Protein AF-A0A371CGI0-F1 (afdb_monomer_lite)

InterPro domains:
  IPR001841 Zinc finger, RING-type [PS50089] (5-48)
  IPR013083 Zinc finger, RING/FYVE/PHD-type [G3DSA:3.30.40.10] (1-88)

Structure (mmCIF, N/CA/C/O backbone):
data_AF-A0A371CGI0-F1
#
_entry.id   AF-A0A371CGI0-F1
#
loop_
_atom_site.group_PDB
_atom_site.id
_atom_site.type_symbol
_atom_site.label_atom_id
_atom_site.label_alt_id
_atom_site.label_comp_id
_atom_site.label_asym_id
_atom_site.label_entity_id
_atom_site.label_seq_id
_atom_site.pdbx_PDB_ins_code
_atom_site.Cartn_x
_atom_site.Cartn_y
_atom_site.Cartn_z
_atom_site.occupancy
_atom_site.B_iso_or_equiv
_atom_site.auth_seq_id
_atom_site.auth_comp_id
_atom_site.auth_asym_id
_atom_site.auth_atom_id
_atom_site.pdbx_PDB_model_num
ATOM 1 N N . MET A 1 1 ? -7.681 5.696 16.562 1.00 45.78 1 MET A N 1
ATOM 2 C CA . MET A 1 1 ? -6.279 5.553 16.106 1.00 45.78 1 MET A CA 1
ATOM 3 C C . MET A 1 1 ? -6.230 5.996 14.653 1.00 45.78 1 MET A C 1
ATOM 5 O O . MET A 1 1 ? -6.945 5.409 13.856 1.00 45.78 1 MET A O 1
ATOM 9 N N . HIS A 1 2 ? -5.462 7.033 14.314 1.00 56.84 2 HIS A N 1
ATOM 10 C CA . HIS A 1 2 ? -5.200 7.370 12.911 1.00 56.84 2 HIS A CA 1
ATOM 11 C C . HIS A 1 2 ? -4.076 6.463 12.404 1.00 56.84 2 HIS A C 1
ATOM 13 O O . HIS A 1 2 ? -3.022 6.385 13.033 1.00 56.84 2 HIS A O 1
ATOM 19 N N . VAL A 1 3 ? -4.311 5.744 11.306 1.00 76.44 3 VAL A N 1
ATOM 20 C CA . VAL A 1 3 ? -3.260 4.965 10.644 1.00 76.44 3 VAL A CA 1
ATOM 21 C C . VAL A 1 3 ? -2.437 5.942 9.815 1.00 76.44 3 VAL A C 1
ATOM 23 O O . VAL A 1 3 ? -2.977 6.596 8.926 1.00 76.44 3 VAL A O 1
ATOM 26 N N . ASN A 1 4 ? -1.144 6.066 10.097 1.00 90.06 4 ASN A N 1
ATOM 27 C CA . ASN A 1 4 ? -0.251 6.909 9.304 1.00 90.06 4 ASN A CA 1
ATOM 28 C C . ASN A 1 4 ? 0.323 6.106 8.137 1.00 90.06 4 ASN A C 1
ATOM 30 O O . ASN A 1 4 ? 0.661 4.931 8.287 1.00 90.06 4 ASN A O 1
ATOM 34 N N . CYS A 1 5 ? 0.474 6.742 6.976 1.00 91.50 5 CYS A N 1
ATOM 35 C CA . CYS A 1 5 ? 1.166 6.131 5.853 1.00 91.50 5 CYS A CA 1
ATOM 36 C C . CYS A 1 5 ? 2.649 5.925 6.212 1.00 91.50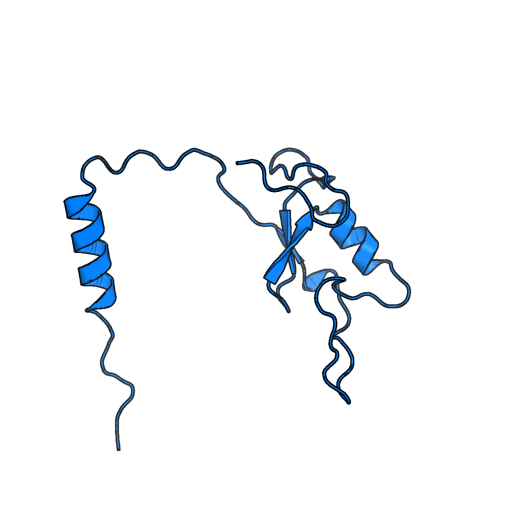 5 CYS A C 1
ATOM 38 O O . CYS A 1 5 ? 3.328 6.896 6.536 1.00 91.50 5 CYS A O 1
ATOM 40 N N . PRO A 1 6 ? 3.205 4.710 6.090 1.00 90.62 6 PRO A N 1
ATOM 41 C CA . PRO A 1 6 ? 4.596 4.439 6.462 1.00 90.62 6 PRO A CA 1
ATOM 42 C C . PRO A 1 6 ? 5.637 5.015 5.482 1.00 90.62 6 PRO A C 1
ATOM 44 O O . PRO A 1 6 ? 6.833 4.878 5.716 1.00 90.62 6 PRO A O 1
ATOM 47 N N . VAL A 1 7 ? 5.204 5.633 4.375 1.00 92.25 7 VAL A N 1
ATOM 48 C CA . VAL A 1 7 ? 6.086 6.247 3.366 1.00 92.25 7 VAL A CA 1
ATOM 49 C C . VAL A 1 7 ? 6.222 7.756 3.587 1.00 92.25 7 VAL A C 1
ATOM 51 O O . VAL A 1 7 ? 7.333 8.276 3.579 1.00 92.25 7 VAL A O 1
ATOM 54 N N . CYS A 1 8 ? 5.106 8.470 3.777 1.00 94.31 8 CYS A N 1
ATOM 55 C CA . CYS A 1 8 ? 5.092 9.931 3.944 1.00 94.31 8 CYS A CA 1
ATOM 56 C C . CYS A 1 8 ? 4.742 10.400 5.364 1.00 94.31 8 CYS A C 1
ATOM 58 O O . CYS A 1 8 ? 4.737 11.602 5.622 1.00 94.31 8 CYS A O 1
ATOM 60 N N . PHE A 1 9 ? 4.418 9.469 6.266 1.00 92.88 9 PHE A N 1
ATOM 61 C CA . PHE A 1 9 ? 4.014 9.704 7.658 1.00 92.88 9 PHE A CA 1
ATOM 62 C C . PHE A 1 9 ? 2.759 10.569 7.844 1.00 92.88 9 PHE A C 1
ATOM 64 O O . PHE A 1 9 ? 2.424 10.923 8.971 1.00 92.88 9 PHE A O 1
ATOM 71 N N . GLN A 1 10 ? 2.030 10.862 6.764 1.00 91.31 10 GLN A N 1
ATOM 72 C CA . GLN A 1 10 ? 0.755 11.570 6.829 1.00 91.31 10 GLN A CA 1
ATOM 73 C C . GLN A 1 10 ? -0.367 10.641 7.311 1.00 91.31 10 GLN A C 1
ATOM 75 O O . GLN A 1 10 ? -0.351 9.446 6.986 1.00 91.31 10 GLN A O 1
ATOM 80 N N . PRO A 1 11 ? -1.351 11.163 8.061 1.00 88.69 11 PRO A N 1
ATOM 81 C CA . PRO A 1 11 ? -2.520 10.395 8.458 1.00 88.69 11 PRO A CA 1
ATOM 82 C C . PRO A 1 11 ? -3.318 9.968 7.225 1.00 88.69 11 PRO A C 1
ATOM 84 O O . PRO A 1 11 ? -3.588 10.767 6.326 1.00 88.69 11 PRO A O 1
ATOM 87 N N . THR A 1 12 ? -3.703 8.696 7.186 1.00 87.06 12 THR A N 1
ATOM 88 C CA . THR A 1 12 ? -4.658 8.211 6.188 1.00 87.06 12 THR A CA 1
ATOM 89 C C . THR A 1 12 ? -6.066 8.680 6.549 1.00 87.06 12 THR A C 1
ATOM 91 O O . THR A 1 12 ? -6.422 8.782 7.723 1.00 87.06 12 THR A O 1
ATOM 94 N N . SER A 1 13 ? -6.862 8.995 5.532 1.00 83.38 13 SER A N 1
ATOM 95 C CA . SER A 1 13 ? -8.235 9.481 5.670 1.00 83.38 13 SER A CA 1
ATOM 96 C C . SER A 1 13 ? -9.086 8.906 4.549 1.00 83.38 13 SER A C 1
ATOM 98 O O . SER A 1 13 ? -8.635 8.835 3.412 1.00 83.38 13 SER A O 1
ATOM 100 N N . GLN A 1 14 ? -10.319 8.505 4.855 1.00 80.00 14 GLN A N 1
ATOM 101 C CA . GLN A 1 14 ? -11.271 8.070 3.829 1.00 80.00 14 GLN A CA 1
ATOM 102 C C . GLN A 1 14 ? -11.814 9.249 3.005 1.00 80.00 14 GLN A C 1
ATOM 104 O O . GLN A 1 14 ? -12.164 9.094 1.834 1.00 80.00 14 GLN A O 1
ATOM 109 N N . GLU A 1 15 ? -11.862 10.432 3.616 1.00 80.81 15 GLU A N 1
ATOM 110 C CA . GLU A 1 15 ? -12.484 11.632 3.057 1.00 80.81 15 GLU A CA 1
ATOM 111 C C . GLU A 1 15 ? -11.553 12.340 2.068 1.00 80.81 15 GLU A C 1
ATOM 113 O O . GLU A 1 15 ? -11.991 12.792 1.012 1.00 80.81 15 GLU A O 1
ATOM 118 N N . ALA A 1 16 ? -10.254 12.391 2.375 1.00 83.12 16 ALA A N 1
ATOM 119 C CA . ALA A 1 16 ? -9.257 13.016 1.515 1.00 83.12 16 ALA A CA 1
ATOM 120 C C . ALA A 1 16 ? -8.719 12.008 0.491 1.00 83.12 16 ALA A C 1
ATOM 122 O O . ALA A 1 16 ? -8.008 11.073 0.853 1.00 83.12 16 ALA A O 1
ATOM 123 N N . GLU A 1 17 ? -9.031 12.225 -0.790 1.00 80.12 17 GLU A N 1
ATOM 124 C CA . GLU A 1 17 ? -8.740 11.305 -1.902 1.00 80.12 17 GLU A CA 1
ATOM 125 C C . GLU A 1 17 ? -7.278 10.822 -1.934 1.00 80.12 17 GLU A C 1
ATOM 127 O O . GLU A 1 17 ? -7.034 9.616 -1.953 1.00 80.12 17 GLU A O 1
ATOM 132 N N . GLY A 1 18 ? -6.302 11.731 -1.813 1.00 83.81 18 GLY A N 1
ATOM 133 C CA . GLY A 1 18 ? -4.871 11.384 -1.792 1.00 83.81 18 GLY A CA 1
ATOM 134 C C . GLY A 1 18 ? -4.391 10.678 -0.515 1.00 83.81 18 GLY A C 1
ATOM 135 O O . GLY A 1 18 ? -3.371 9.982 -0.516 1.00 83.81 18 GLY A O 1
ATOM 136 N N . CYS A 1 19 ? -5.150 10.795 0.576 1.00 88.56 19 CYS A N 1
ATOM 137 C CA . CYS A 1 19 ? -4.855 10.166 1.864 1.00 88.56 19 CYS A CA 1
ATOM 138 C C . CYS A 1 19 ? -5.590 8.835 2.059 1.00 88.56 19 CYS A C 1
ATOM 140 O O . CYS A 1 19 ? -5.408 8.202 3.105 1.00 88.56 19 CYS A O 1
ATOM 142 N N . ARG A 1 20 ? -6.393 8.386 1.083 1.00 91.31 20 ARG A N 1
ATOM 143 C CA . ARG A 1 20 ? -7.124 7.121 1.189 1.00 91.31 20 ARG A CA 1
ATOM 144 C C . ARG A 1 20 ? -6.162 5.956 1.400 1.00 91.31 20 ARG A C 1
ATOM 146 O O . ARG A 1 20 ? -5.161 5.868 0.688 1.00 91.31 20 ARG A O 1
ATOM 153 N N . PRO A 1 21 ? -6.422 5.073 2.376 1.00 92.06 21 PRO A N 1
ATOM 154 C CA . PRO A 1 21 ? -5.591 3.901 2.586 1.00 92.06 21 PRO A CA 1
ATOM 155 C C . PRO A 1 21 ? -5.774 2.923 1.420 1.00 92.06 21 PRO A C 1
ATOM 157 O O . PRO A 1 21 ? -6.890 2.531 1.091 1.00 92.06 21 PRO A O 1
ATOM 160 N N . VAL A 1 22 ? -4.666 2.518 0.811 1.00 93.25 22 VAL A N 1
ATOM 161 C CA . VAL A 1 22 ? -4.589 1.537 -0.272 1.00 93.25 22 VAL A CA 1
ATOM 162 C C . VAL A 1 22 ? -3.816 0.326 0.227 1.00 93.25 22 VAL A C 1
ATOM 164 O O . VAL A 1 22 ? -2.658 0.445 0.636 1.00 93.25 22 VAL A O 1
ATOM 167 N N . ARG A 1 23 ? -4.450 -0.845 0.183 1.00 93.06 23 ARG A N 1
ATOM 168 C CA . ARG A 1 23 ? -3.815 -2.145 0.393 1.00 93.06 23 ARG A CA 1
ATOM 169 C C . ARG A 1 23 ? -3.176 -2.611 -0.905 1.00 93.06 23 ARG A C 1
ATOM 171 O O . ARG A 1 23 ? -3.843 -2.711 -1.926 1.00 93.06 23 ARG A O 1
ATOM 178 N N . ILE A 1 24 ? -1.900 -2.970 -0.846 1.00 92.38 24 ILE A N 1
ATOM 179 C CA . ILE A 1 24 ? -1.219 -3.654 -1.945 1.00 92.38 24 ILE A CA 1
ATOM 180 C C . ILE A 1 24 ? -1.571 -5.144 -1.870 1.00 92.38 24 ILE A C 1
ATOM 182 O O . ILE A 1 24 ? -1.061 -5.847 -1.001 1.00 92.38 24 ILE A O 1
ATOM 186 N N . VAL A 1 25 ? -2.410 -5.648 -2.773 1.00 89.75 25 VAL A N 1
ATOM 187 C CA . VAL A 1 25 ? -2.989 -7.009 -2.731 1.00 89.75 25 VAL A CA 1
ATOM 188 C C . VAL A 1 25 ? -1.917 -8.107 -2.685 1.00 89.75 25 VAL A C 1
ATOM 190 O O . VAL A 1 25 ? -2.066 -9.117 -2.002 1.00 89.75 25 VAL A O 1
ATOM 193 N N . THR A 1 26 ? -0.782 -7.899 -3.354 1.00 85.56 26 THR A N 1
ATOM 194 C CA . THR A 1 26 ? 0.296 -8.900 -3.452 1.00 85.56 26 THR A CA 1
ATOM 195 C C . THR A 1 26 ? 1.119 -9.086 -2.172 1.00 85.56 26 THR A C 1
ATOM 197 O O . THR A 1 26 ? 1.890 -10.048 -2.071 1.00 85.56 26 THR A O 1
ATOM 200 N N . CYS A 1 27 ? 1.026 -8.166 -1.206 1.00 87.00 27 CYS A N 1
ATOM 201 C CA . CYS A 1 27 ? 1.804 -8.219 0.039 1.00 87.00 27 CYS A CA 1
ATOM 202 C C . CYS A 1 27 ? 1.082 -7.683 1.285 1.00 87.00 27 CYS A C 1
ATOM 204 O O . CYS A 1 27 ? 1.675 -7.685 2.358 1.00 87.00 27 CYS A O 1
ATOM 206 N N . ASN A 1 28 ? -0.164 -7.228 1.154 1.00 89.56 28 ASN A N 1
ATOM 207 C CA . ASN A 1 28 ? -1.025 -6.667 2.199 1.00 89.56 28 ASN A CA 1
ATOM 208 C C . ASN A 1 28 ? -0.484 -5.432 2.943 1.00 89.56 28 ASN A C 1
ATOM 210 O O . ASN A 1 28 ? -1.069 -5.024 3.945 1.00 89.56 28 ASN A O 1
ATOM 214 N N . HIS A 1 29 ? 0.583 -4.792 2.458 1.00 90.44 29 HIS A N 1
ATOM 215 C CA . HIS A 1 29 ? 1.032 -3.518 3.022 1.00 90.44 29 HIS A CA 1
ATOM 216 C C . HIS A 1 29 ? 0.060 -2.397 2.660 1.00 90.44 29 HIS A C 1
ATOM 218 O O . HIS A 1 29 ? -0.422 -2.330 1.529 1.00 90.44 29 HIS A O 1
ATOM 224 N N . VAL A 1 30 ? -0.190 -1.505 3.618 1.00 92.00 30 VAL A N 1
ATOM 225 C CA . VAL A 1 30 ? -1.093 -0.362 3.455 1.00 92.00 30 VAL A CA 1
ATOM 226 C C . VAL A 1 30 ? -0.289 0.933 3.367 1.00 92.00 30 VAL A C 1
ATOM 228 O O . VAL A 1 30 ? 0.576 1.201 4.200 1.00 92.00 30 VAL A O 1
ATOM 231 N N . VAL A 1 31 ? -0.578 1.746 2.353 1.00 93.44 31 VAL A N 1
ATOM 232 C CA . VAL A 1 31 ? -0.012 3.091 2.137 1.00 93.44 31 VAL A CA 1
ATOM 233 C C . VAL A 1 31 ? -1.136 4.070 1.789 1.00 93.44 31 VAL A C 1
ATOM 235 O O . VAL A 1 31 ? -2.256 3.634 1.555 1.00 93.44 31 VAL A O 1
ATOM 238 N N . CYS A 1 32 ? -0.890 5.384 1.756 1.00 94.31 32 CYS A N 1
ATOM 239 C CA . CYS A 1 32 ? -1.883 6.296 1.183 1.00 94.31 32 CYS A CA 1
ATOM 240 C C . CYS A 1 32 ? -1.884 6.218 -0.351 1.00 94.31 32 CYS A C 1
ATOM 242 O O . CYS A 1 32 ? -0.875 5.845 -0.960 1.00 94.31 32 CYS A O 1
ATOM 244 N N . HIS A 1 33 ? -3.000 6.607 -0.963 1.00 94.56 33 HIS A N 1
ATOM 245 C CA . HIS A 1 33 ? -3.199 6.616 -2.409 1.00 94.56 33 HIS A CA 1
ATOM 246 C C . HIS A 1 33 ? -2.102 7.388 -3.159 1.00 94.56 33 HIS A C 1
ATOM 248 O O . HIS A 1 33 ? -1.513 6.857 -4.100 1.00 94.56 33 HIS A O 1
ATOM 254 N N . ASP A 1 34 ? -1.724 8.581 -2.691 1.00 95.44 34 ASP A N 1
ATOM 255 C CA . ASP A 1 34 ? -0.654 9.365 -3.323 1.00 95.44 34 ASP A CA 1
ATOM 256 C C . ASP A 1 34 ? 0.696 8.640 -3.307 1.00 95.44 34 ASP A C 1
ATOM 258 O O . ASP A 1 34 ? 1.449 8.665 -4.284 1.00 95.44 34 ASP A O 1
ATOM 262 N N . CYS A 1 35 ? 1.026 7.974 -2.198 1.00 95.56 35 CYS A N 1
ATOM 263 C CA . CYS A 1 35 ? 2.243 7.176 -2.115 1.00 95.56 35 CYS A CA 1
ATOM 264 C C . CYS A 1 35 ? 2.162 5.940 -3.011 1.00 95.56 35 CYS A C 1
ATOM 266 O O . CYS A 1 35 ? 3.164 5.597 -3.634 1.00 95.56 35 CYS A O 1
ATOM 268 N N . PHE A 1 36 ? 1.000 5.296 -3.116 1.00 95.12 36 PHE A N 1
ATOM 269 C CA . PHE A 1 36 ? 0.794 4.171 -4.025 1.00 95.12 36 PHE A CA 1
ATOM 270 C C . PHE A 1 36 ? 1.019 4.566 -5.492 1.00 95.12 36 PHE A C 1
ATOM 272 O O . PHE A 1 36 ? 1.796 3.909 -6.188 1.00 95.12 36 PHE A O 1
ATOM 279 N N . GLU A 1 37 ? 0.431 5.676 -5.945 1.00 95.50 37 GLU A N 1
ATOM 280 C CA . GLU A 1 37 ? 0.624 6.182 -7.310 1.00 95.50 37 GLU A CA 1
ATOM 281 C C . GLU A 1 37 ? 2.090 6.549 -7.583 1.00 95.50 37 GLU A C 1
ATOM 283 O O . GLU A 1 37 ? 2.644 6.183 -8.623 1.00 95.50 37 GLU A O 1
ATOM 288 N N . ARG A 1 38 ? 2.770 7.191 -6.620 1.00 95.25 38 ARG A N 1
ATOM 289 C CA . ARG A 1 38 ? 4.210 7.488 -6.729 1.00 95.25 38 ARG A CA 1
ATOM 290 C C . ARG A 1 38 ? 5.055 6.222 -6.849 1.00 95.25 38 ARG A C 1
ATOM 292 O O . ARG A 1 38 ? 5.966 6.192 -7.672 1.00 95.25 38 ARG A O 1
ATOM 299 N N . LEU A 1 39 ? 4.756 5.182 -6.068 1.00 93.25 39 LEU A N 1
ATOM 300 C CA . LEU A 1 39 ? 5.449 3.890 -6.146 1.00 93.25 39 LEU A CA 1
ATOM 301 C C . LEU A 1 39 ? 5.221 3.210 -7.505 1.00 93.25 39 LEU A C 1
ATOM 303 O O . LEU A 1 39 ? 6.162 2.661 -8.080 1.00 93.25 39 LEU A O 1
ATOM 307 N N . CYS A 1 40 ? 4.004 3.290 -8.053 1.00 92.69 40 CYS A N 1
ATOM 308 C CA . CYS A 1 40 ? 3.675 2.760 -9.379 1.00 92.69 40 CYS A CA 1
ATOM 309 C C . CYS A 1 40 ? 4.392 3.500 -10.521 1.00 92.69 40 CYS A C 1
ATOM 311 O O . CYS A 1 40 ? 4.689 2.893 -11.551 1.00 92.69 40 CYS A O 1
ATOM 313 N N . ALA A 1 41 ? 4.695 4.787 -10.339 1.00 93.25 41 ALA A N 1
ATOM 314 C CA . ALA A 1 41 ? 5.394 5.616 -11.320 1.00 93.25 41 ALA A CA 1
ATOM 315 C C . ALA A 1 41 ? 6.930 5.457 -11.307 1.00 93.25 41 ALA A C 1
ATOM 317 O O . ALA A 1 41 ? 7.612 5.994 -12.182 1.00 93.25 41 ALA A O 1
ATOM 318 N N . MET A 1 42 ? 7.505 4.738 -10.336 1.00 90.25 42 MET A N 1
ATOM 319 C CA . MET A 1 42 ? 8.954 4.518 -10.271 1.00 90.25 42 MET A CA 1
ATOM 320 C C . MET A 1 42 ? 9.459 3.685 -11.459 1.00 90.25 42 MET A C 1
ATOM 322 O O . MET A 1 42 ? 8.761 2.819 -11.976 1.00 90.25 42 MET A O 1
ATOM 326 N N . ALA A 1 43 ? 10.728 3.859 -11.847 1.00 86.81 43 ALA A N 1
ATOM 327 C CA . ALA A 1 43 ? 11.342 3.069 -12.925 1.00 86.81 43 ALA A CA 1
ATOM 328 C C . ALA A 1 43 ? 11.304 1.547 -12.660 1.00 86.81 43 ALA A C 1
ATOM 330 O O . ALA A 1 43 ? 11.210 0.742 -13.586 1.00 86.81 43 ALA A O 1
ATOM 331 N N . LYS A 1 44 ? 11.357 1.153 -11.381 1.00 86.69 44 LYS A N 1
ATOM 332 C CA . LYS A 1 44 ? 11.169 -0.223 -10.906 1.00 86.69 44 LYS A CA 1
ATOM 333 C C . LYS A 1 44 ? 10.078 -0.225 -9.831 1.00 86.69 44 LYS A C 1
ATOM 335 O O . LYS A 1 44 ? 10.418 -0.153 -8.653 1.00 86.69 44 LYS A O 1
ATOM 340 N N . PRO A 1 45 ? 8.792 -0.271 -10.216 1.00 87.94 45 PRO A N 1
ATOM 341 C CA . PRO A 1 45 ? 7.694 -0.258 -9.261 1.00 87.94 45 PRO A CA 1
ATOM 342 C C . PRO A 1 45 ? 7.774 -1.470 -8.339 1.00 87.94 45 PRO A C 1
ATOM 344 O O . PRO A 1 45 ? 7.722 -2.614 -8.800 1.00 87.94 45 PRO A O 1
ATOM 347 N N . CYS A 1 46 ? 7.904 -1.238 -7.041 1.00 88.69 46 CYS A N 1
ATOM 348 C CA . CYS A 1 46 ? 7.895 -2.288 -6.036 1.00 88.69 46 CYS A CA 1
ATOM 349 C C . CYS A 1 46 ? 7.319 -1.760 -4.723 1.00 88.69 46 CYS A C 1
ATOM 351 O O . CYS A 1 46 ? 7.360 -0.565 -4.430 1.00 88.69 46 CYS A O 1
ATOM 353 N N . CYS A 1 47 ? 6.783 -2.670 -3.913 1.00 88.50 47 CYS A N 1
ATOM 354 C CA . CYS A 1 47 ? 6.458 -2.348 -2.532 1.00 88.50 47 CYS A CA 1
ATOM 355 C C . CYS A 1 47 ? 7.771 -2.148 -1.745 1.00 88.50 47 CYS A C 1
ATOM 357 O O . CYS A 1 47 ? 8.584 -3.077 -1.722 1.00 88.50 47 CYS A O 1
ATOM 359 N N . PRO A 1 48 ? 7.978 -1.009 -1.057 1.00 86.69 48 PRO A N 1
ATOM 360 C CA . PRO A 1 48 ? 9.228 -0.730 -0.340 1.00 86.69 48 PRO A CA 1
ATOM 361 C C . PRO A 1 48 ? 9.431 -1.637 0.883 1.00 86.69 48 PRO A C 1
ATOM 363 O O . PRO A 1 48 ? 10.553 -1.813 1.345 1.00 86.69 48 PRO A O 1
ATOM 366 N N . PHE A 1 49 ? 8.355 -2.250 1.377 1.00 86.19 49 PHE A N 1
ATOM 367 C CA . PHE A 1 49 ? 8.372 -3.179 2.510 1.00 86.19 49 PHE A CA 1
ATOM 368 C C . PHE A 1 49 ? 8.577 -4.635 2.080 1.00 86.19 49 PHE A C 1
ATOM 370 O O . PHE A 1 49 ? 8.906 -5.490 2.897 1.00 86.19 49 PHE A O 1
ATOM 377 N N . ARG A 1 50 ? 8.412 -4.940 0.785 1.00 75.94 50 ARG A N 1
ATOM 378 C CA . ARG A 1 50 ? 8.668 -6.272 0.228 1.00 75.94 50 ARG A CA 1
ATOM 379 C C . ARG A 1 50 ? 10.118 -6.346 -0.244 1.00 75.94 50 ARG A C 1
ATOM 381 O O . ARG A 1 50 ? 10.400 -6.470 -1.436 1.00 75.94 50 ARG A O 1
ATOM 388 N N . CYS A 1 51 ? 11.049 -6.275 0.701 1.00 59.00 51 CYS A N 1
ATOM 389 C CA . CYS A 1 51 ? 12.453 -6.582 0.460 1.00 59.00 51 CYS A CA 1
ATOM 390 C C . CYS A 1 51 ? 12.602 -8.100 0.271 1.00 59.00 51 CYS A C 1
ATOM 392 O O . CYS A 1 51 ? 12.881 -8.850 1.200 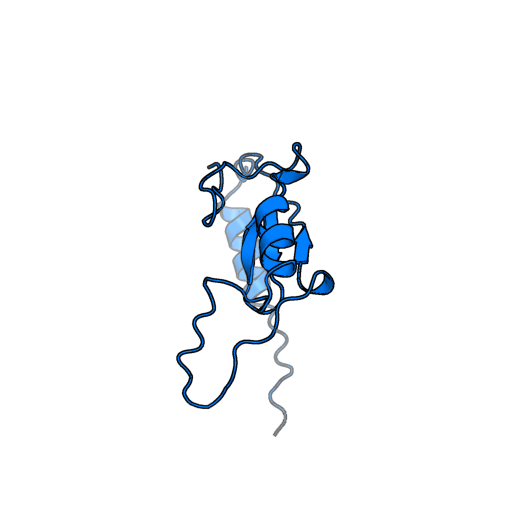1.00 59.00 51 CYS A O 1
ATOM 394 N N . ASN A 1 52 ? 12.387 -8.589 -0.952 1.00 54.19 52 ASN A N 1
ATOM 395 C CA . ASN A 1 52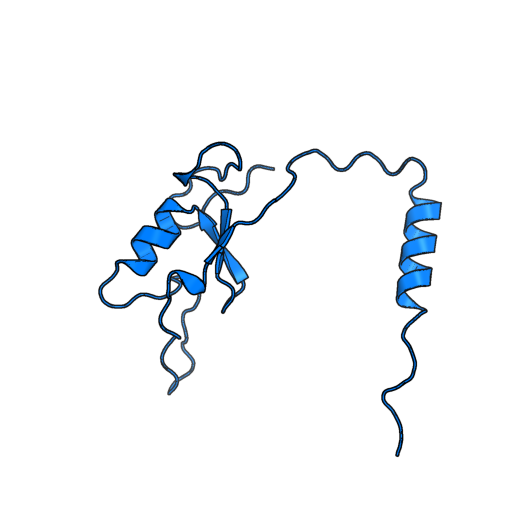 ? 12.725 -9.969 -1.291 1.00 54.19 52 ASN A CA 1
ATOM 396 C C . ASN A 1 52 ? 14.258 -10.130 -1.300 1.00 54.19 52 ASN A C 1
ATOM 398 O O . ASN A 1 52 ? 14.894 -10.114 -2.347 1.00 54.19 52 ASN A O 1
ATOM 402 N N . ILE A 1 53 ? 14.828 -10.358 -0.114 1.00 52.50 53 ILE A N 1
ATOM 403 C CA . ILE A 1 53 ? 16.130 -11.010 0.118 1.00 52.50 53 ILE A CA 1
ATOM 404 C C . ILE A 1 53 ? 15.954 -12.540 -0.036 1.00 52.50 53 ILE A C 1
ATOM 406 O O . ILE A 1 53 ? 16.651 -13.348 0.565 1.00 52.50 53 ILE A O 1
ATOM 410 N N . VAL A 1 54 ? 14.984 -12.984 -0.841 1.00 55.16 54 VAL A N 1
ATOM 411 C CA . VAL A 1 54 ? 14.921 -14.379 -1.270 1.00 55.16 54 VAL A CA 1
ATOM 412 C C . VAL A 1 54 ? 15.850 -14.474 -2.468 1.00 55.16 54 VAL A C 1
ATOM 414 O O . VAL A 1 54 ? 15.475 -14.115 -3.587 1.00 55.16 54 VAL A O 1
ATOM 417 N N . VAL A 1 55 ? 17.094 -14.872 -2.202 1.00 54.62 55 VAL A N 1
ATOM 418 C CA . VAL A 1 55 ? 18.139 -15.073 -3.212 1.00 54.62 55 VAL A CA 1
ATOM 419 C C . VAL A 1 55 ? 17.546 -15.869 -4.380 1.00 54.62 55 VAL A C 1
ATOM 421 O O . VAL A 1 55 ? 17.090 -16.996 -4.206 1.00 54.62 55 VAL A O 1
ATOM 424 N N . GLY A 1 56 ? 17.487 -15.251 -5.562 1.00 58.44 56 GLY A N 1
ATOM 425 C CA . GLY A 1 56 ? 16.996 -15.886 -6.790 1.00 58.44 56 GLY A CA 1
ATOM 426 C C . GLY A 1 56 ? 15.543 -15.600 -7.195 1.00 58.44 56 GLY A C 1
ATOM 427 O O . GLY A 1 56 ? 15.143 -16.062 -8.262 1.00 58.44 56 GLY A O 1
ATOM 428 N N . ARG A 1 57 ? 14.748 -14.822 -6.438 1.00 62.12 57 ARG A N 1
ATOM 429 C CA . ARG A 1 57 ? 13.424 -14.353 -6.909 1.00 62.12 57 ARG A CA 1
ATOM 430 C C . ARG A 1 57 ? 13.298 -12.827 -6.882 1.00 62.12 57 ARG A C 1
ATOM 432 O O . ARG A 1 57 ? 13.260 -12.253 -5.791 1.00 62.12 57 ARG A O 1
ATOM 439 N N . PRO A 1 58 ? 13.147 -12.160 -8.043 1.00 66.88 58 PRO A N 1
ATOM 440 C CA . PRO A 1 58 ? 12.894 -10.725 -8.068 1.00 66.88 58 PRO A CA 1
ATOM 441 C C . PRO A 1 58 ? 11.594 -10.396 -7.323 1.00 66.88 58 PRO A C 1
ATOM 443 O O . PRO A 1 58 ? 10.649 -11.191 -7.302 1.00 66.88 58 PRO A O 1
ATOM 446 N N . ALA A 1 59 ? 11.544 -9.223 -6.688 1.00 70.88 59 ALA A N 1
ATOM 447 C CA . ALA A 1 59 ? 10.293 -8.716 -6.138 1.00 70.88 59 ALA A CA 1
ATOM 448 C C . ALA A 1 59 ? 9.263 -8.560 -7.279 1.00 70.88 59 ALA A C 1
ATOM 450 O O . ALA A 1 59 ? 9.633 -8.097 -8.363 1.00 70.88 59 ALA A O 1
ATOM 451 N N . PRO A 1 60 ? 7.992 -8.948 -7.070 1.00 77.94 60 PRO A N 1
ATOM 452 C CA . PRO A 1 60 ? 6.935 -8.720 -8.033 1.00 77.94 60 PRO A CA 1
ATOM 453 C C . PRO A 1 60 ? 6.832 -7.223 -8.287 1.00 77.94 60 PRO A C 1
ATOM 455 O O . PRO A 1 60 ? 6.883 -6.405 -7.363 1.00 77.94 60 PRO A O 1
ATOM 458 N N . ARG A 1 61 ? 6.727 -6.889 -9.569 1.00 86.69 61 ARG A N 1
ATOM 459 C CA . ARG A 1 61 ? 6.556 -5.517 -10.013 1.00 86.69 61 ARG A CA 1
ATOM 460 C C . ARG A 1 61 ? 5.177 -5.037 -9.585 1.00 86.69 61 ARG A C 1
ATOM 462 O O . ARG A 1 61 ? 4.194 -5.683 -9.927 1.00 86.69 61 ARG A O 1
ATOM 469 N N . LEU A 1 62 ? 5.141 -3.911 -8.884 1.00 89.69 62 LEU A N 1
ATOM 470 C CA . LEU A 1 62 ? 3.906 -3.265 -8.462 1.00 89.69 62 LEU A CA 1
ATOM 471 C C . LEU A 1 62 ? 3.195 -2.634 -9.667 1.00 89.69 62 LEU A C 1
A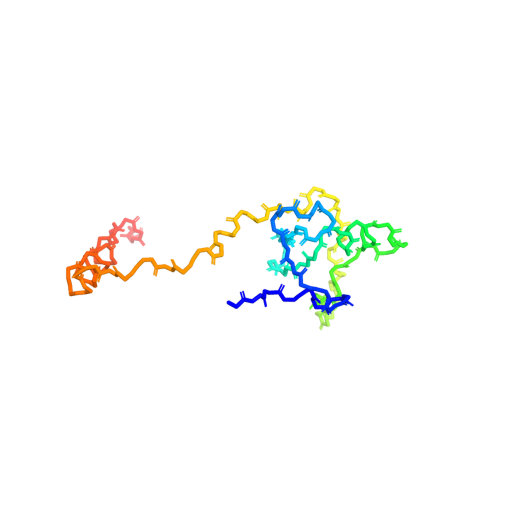TOM 473 O O . LEU A 1 62 ? 3.827 -1.991 -10.509 1.00 89.69 62 LEU A O 1
ATOM 477 N N . ARG A 1 63 ? 1.884 -2.812 -9.754 1.00 91.38 63 ARG A N 1
ATOM 4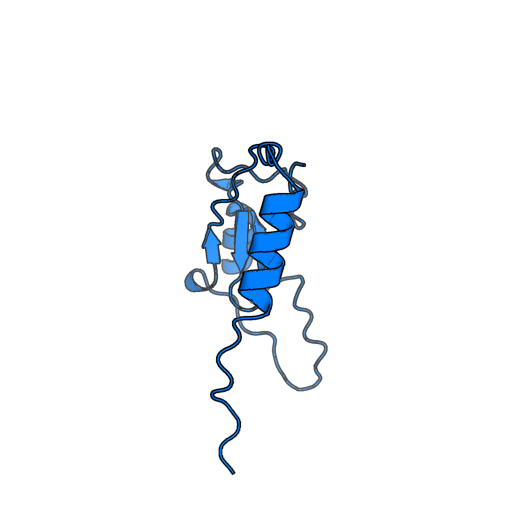78 C CA . ARG A 1 63 ? 1.006 -2.241 -10.774 1.00 91.38 63 ARG A CA 1
ATOM 479 C C . ARG A 1 63 ? -0.160 -1.531 -10.099 1.00 91.38 63 ARG A C 1
ATOM 481 O O . ARG A 1 63 ? -0.498 -1.839 -8.963 1.00 91.38 63 ARG A O 1
ATOM 488 N N . ARG A 1 64 ? -0.826 -0.628 -10.822 1.00 92.06 64 ARG A N 1
ATOM 489 C CA . ARG A 1 64 ? -2.015 0.074 -10.305 1.00 92.06 64 ARG A CA 1
ATOM 490 C C . ARG A 1 64 ? -3.148 -0.879 -9.916 1.00 92.06 64 ARG A C 1
ATOM 492 O O . ARG A 1 64 ? -3.807 -0.660 -8.912 1.00 92.06 64 ARG A O 1
ATOM 499 N N . GLU A 1 65 ? -3.312 -1.961 -10.673 1.00 92.94 65 GLU A N 1
ATOM 500 C CA . GLU A 1 65 ? -4.274 -3.043 -10.405 1.00 92.94 65 GLU A CA 1
ATOM 501 C C . GLU A 1 65 ? -3.986 -3.832 -9.115 1.00 92.94 65 GLU A C 1
ATOM 503 O O . GLU A 1 65 ? -4.872 -4.512 -8.610 1.00 92.94 65 GLU A O 1
ATOM 508 N N . ASP A 1 66 ? -2.782 -3.706 -8.543 1.00 92.19 66 ASP A N 1
ATOM 509 C CA . ASP A 1 66 ? -2.446 -4.317 -7.254 1.00 92.19 66 ASP A CA 1
ATOM 510 C C . ASP A 1 66 ? -2.933 -3.481 -6.057 1.00 92.19 66 ASP A C 1
ATOM 512 O O . ASP A 1 66 ? -2.700 -3.879 -4.915 1.00 92.19 66 ASP A O 1
ATOM 516 N N . GLY A 1 67 ? -3.529 -2.307 -6.286 1.00 92.62 67 GLY A N 1
ATOM 517 C CA . GLY A 1 67 ? -4.012 -1.405 -5.245 1.00 92.62 67 GLY A CA 1
ATOM 518 C C . GLY A 1 67 ? -5.507 -1.560 -4.993 1.00 92.62 67 GLY A C 1
ATOM 519 O O . GLY A 1 67 ? -6.318 -1.401 -5.899 1.00 92.62 67 GLY A O 1
ATOM 520 N N . GLU A 1 68 ? -5.878 -1.799 -3.741 1.00 94.19 68 GLU A N 1
ATOM 521 C CA . GLU A 1 68 ? -7.269 -1.842 -3.292 1.00 94.19 68 GLU A CA 1
ATOM 522 C C . GLU A 1 68 ? -7.512 -0.765 -2.236 1.00 94.19 68 GLU A C 1
ATOM 524 O O . GLU A 1 68 ? -6.861 -0.752 -1.189 1.00 94.19 68 GLU A O 1
ATOM 529 N N . ILE A 1 69 ? -8.446 0.152 -2.499 1.00 91.88 69 ILE A N 1
ATOM 530 C CA . ILE A 1 69 ? -8.841 1.171 -1.522 1.00 91.88 69 ILE A CA 1
ATOM 531 C C . ILE A 1 69 ? -9.562 0.479 -0.366 1.00 91.88 69 ILE A C 1
ATOM 533 O O . ILE A 1 69 ? -10.564 -0.202 -0.565 1.00 91.88 69 ILE A O 1
ATOM 537 N N . LEU A 1 70 ? -9.055 0.671 0.850 1.00 87.25 70 LEU A N 1
ATOM 538 C CA . LEU A 1 70 ? -9.669 0.118 2.046 1.00 87.25 70 LEU A CA 1
ATOM 539 C C . LEU A 1 70 ? -10.744 1.058 2.586 1.00 87.25 70 LEU A C 1
ATOM 541 O O . LEU A 1 70 ? -10.468 2.176 3.031 1.00 87.25 70 LEU A O 1
ATOM 545 N N . GLU A 1 71 ? -11.968 0.553 2.662 1.00 80.88 71 GLU A N 1
ATOM 546 C CA . GLU A 1 71 ? -13.038 1.196 3.414 1.00 80.88 71 GLU A CA 1
ATOM 547 C C . GLU A 1 71 ? -12.943 0.828 4.905 1.00 80.88 71 GLU A C 1
ATOM 549 O O . GLU A 1 71 ? -13.709 0.025 5.431 1.00 80.88 71 GLU A O 1
ATOM 554 N N . ILE A 1 72 ? -11.961 1.398 5.612 1.00 68.62 72 ILE A N 1
ATOM 555 C CA . ILE A 1 72 ? -11.842 1.249 7.070 1.00 68.62 72 ILE A CA 1
ATOM 556 C C . ILE A 1 72 ? -12.781 2.220 7.792 1.00 68.62 72 ILE A C 1
ATOM 558 O O . ILE A 1 72 ? -12.492 3.411 7.890 1.00 68.62 72 ILE A O 1
ATOM 562 N N . SER A 1 73 ? -13.874 1.712 8.364 1.00 62.69 73 SER A N 1
ATOM 563 C CA . SER A 1 73 ? -14.668 2.489 9.320 1.00 62.69 73 SER A CA 1
ATOM 564 C C . SER A 1 73 ? -13.805 2.818 10.542 1.00 62.69 73 SER A C 1
ATOM 566 O O . SER A 1 73 ? -13.520 1.949 11.363 1.00 62.69 73 SER A O 1
ATOM 568 N N . LEU A 1 74 ? -13.392 4.082 10.674 1.00 59.78 74 LEU A N 1
ATOM 569 C CA . LEU A 1 74 ? -12.680 4.589 11.855 1.00 59.78 74 LEU A CA 1
ATOM 570 C C . LEU A 1 74 ? -13.621 4.902 13.026 1.00 59.78 74 LEU A C 1
ATOM 572 O O . LEU A 1 74 ? -13.165 5.399 14.060 1.00 59.78 74 LEU A O 1
ATOM 576 N N . LYS A 1 75 ? -14.928 4.631 12.881 1.00 60.56 75 LYS A N 1
ATOM 577 C CA . LYS A 1 75 ? -15.859 4.727 14.003 1.00 60.56 75 LYS A CA 1
ATOM 578 C C . LYS A 1 75 ? -15.366 3.789 15.107 1.00 60.56 75 LYS A C 1
ATOM 580 O O . LYS A 1 75 ? -15.050 2.636 14.802 1.00 60.56 75 LYS A O 1
ATOM 585 N N . PRO A 1 76 ? -15.283 4.261 16.364 1.00 56.53 76 PRO A N 1
ATOM 586 C CA . PRO A 1 76 ? -15.109 3.367 17.494 1.00 56.53 76 PRO A CA 1
ATOM 587 C C . PRO A 1 76 ? -16.109 2.227 17.346 1.00 56.53 76 PRO A C 1
ATOM 589 O O . PRO A 1 76 ? -17.279 2.485 17.059 1.00 56.53 76 PRO A O 1
ATOM 592 N N . ALA A 1 77 ? -15.637 0.986 17.477 1.00 64.50 77 ALA A N 1
ATOM 593 C CA . ALA A 1 77 ? -16.553 -0.136 17.556 1.00 64.50 77 ALA A CA 1
ATOM 594 C C . ALA A 1 77 ? -17.544 0.184 18.677 1.00 64.50 77 ALA A C 1
ATOM 596 O O . ALA A 1 77 ? -17.123 0.521 19.789 1.00 64.50 77 ALA A O 1
ATOM 597 N N . GLU A 1 78 ? -18.836 0.158 18.358 1.00 70.75 78 GLU A N 1
ATOM 598 C CA . GLU A 1 78 ? -19.857 0.308 19.383 1.00 70.75 78 GLU A CA 1
ATOM 599 C C . GLU A 1 78 ? -19.592 -0.761 20.450 1.00 70.75 78 GLU A C 1
ATOM 601 O O . GLU A 1 78 ? -19.263 -1.903 20.096 1.00 70.75 78 GLU A O 1
ATOM 606 N N . PRO A 1 79 ? -19.645 -0.408 21.748 1.00 66.94 79 PRO A N 1
ATOM 607 C CA . PRO A 1 79 ? -19.517 -1.396 22.801 1.00 66.94 79 PRO A CA 1
ATOM 608 C C . PRO A 1 79 ? -20.529 -2.503 22.527 1.00 66.94 79 PRO A C 1
ATOM 610 O O . PRO A 1 79 ? -21.718 -2.232 22.382 1.00 66.94 79 PRO A O 1
ATOM 613 N N . LEU A 1 80 ? -20.057 -3.745 22.422 1.00 67.44 80 LEU A N 1
ATOM 614 C CA . LEU A 1 80 ? -20.953 -4.891 22.353 1.00 67.44 80 LEU A CA 1
ATOM 615 C C . LEU A 1 80 ? -21.783 -4.879 23.638 1.00 67.44 80 LEU A C 1
ATOM 617 O O . LEU A 1 80 ? -21.241 -5.151 24.708 1.00 67.44 80 LEU A O 1
ATOM 621 N N . GLU A 1 81 ? -23.070 -4.535 23.519 1.00 67.62 81 GLU A N 1
ATOM 622 C CA .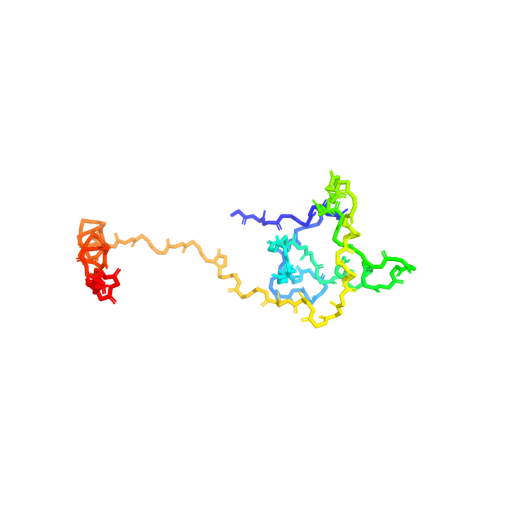 GLU A 1 81 ? -24.007 -4.408 24.649 1.00 67.62 81 GLU A CA 1
ATOM 623 C C . GLU A 1 81 ? -24.036 -5.677 25.516 1.00 67.62 81 GLU A C 1
ATOM 625 O O . GLU A 1 81 ? -24.302 -5.613 26.713 1.00 67.62 81 GLU A O 1
ATOM 630 N N . ASP A 1 82 ? -23.665 -6.817 24.927 1.00 70.56 82 ASP A N 1
ATOM 631 C CA . ASP A 1 82 ? -23.406 -8.067 25.625 1.00 70.56 82 ASP A CA 1
ATOM 632 C C . ASP A 1 82 ? -22.163 -8.769 25.047 1.00 70.56 82 ASP A C 1
ATOM 634 O O . ASP A 1 82 ? -22.221 -9.581 24.115 1.00 70.56 82 ASP A O 1
ATOM 638 N N . GLY A 1 83 ? -20.997 -8.438 25.606 1.00 69.62 83 GLY A N 1
ATOM 639 C CA . GLY A 1 83 ? -19.723 -9.052 25.229 1.00 69.62 83 GLY A CA 1
ATOM 640 C C . GLY A 1 83 ? -19.692 -10.575 25.417 1.00 69.62 83 GLY A C 1
ATOM 641 O O . GLY A 1 83 ? -18.965 -11.252 24.692 1.00 69.62 83 GLY A O 1
ATOM 642 N N . VAL A 1 84 ? -20.506 -11.136 26.320 1.00 75.00 84 VAL A N 1
ATOM 643 C CA . VAL A 1 84 ? -20.568 -12.585 26.583 1.00 75.00 84 VAL A CA 1
ATOM 644 C C . VAL A 1 84 ? -21.352 -13.296 25.484 1.00 75.00 84 VAL A C 1
ATOM 646 O O . VAL A 1 84 ? -20.904 -14.330 24.974 1.00 75.00 84 VAL A O 1
ATOM 649 N N . ALA A 1 85 ? -22.478 -12.726 25.052 1.00 72.31 85 ALA A N 1
ATOM 650 C CA . ALA A 1 85 ? -23.228 -13.230 23.905 1.00 72.31 85 ALA A CA 1
ATOM 651 C C . ALA A 1 85 ? -22.413 -13.135 22.605 1.00 72.31 85 ALA A C 1
ATOM 653 O O . ALA A 1 85 ? -22.449 -14.048 21.774 1.00 72.31 85 ALA A O 1
ATOM 654 N N . ALA A 1 86 ? -21.635 -12.063 22.440 1.00 71.25 86 ALA A N 1
ATOM 655 C CA . ALA A 1 86 ? -20.747 -11.875 21.296 1.00 71.25 86 ALA A CA 1
ATOM 656 C C . ALA A 1 86 ? -19.626 -12.922 21.253 1.00 71.25 86 ALA A C 1
ATOM 658 O O . ALA A 1 86 ? -19.410 -13.556 20.217 1.00 71.25 86 ALA A O 1
ATOM 659 N N . LEU A 1 87 ? -18.960 -13.156 22.391 1.00 76.38 87 LEU A N 1
ATOM 660 C CA . LEU A 1 87 ? -17.928 -14.184 22.511 1.00 76.38 87 LEU A CA 1
ATOM 661 C C . LEU A 1 87 ? -18.511 -15.576 22.256 1.00 76.38 87 LEU A C 1
ATOM 663 O O . LEU A 1 87 ? -17.917 -16.369 21.533 1.00 76.38 87 LEU A O 1
ATOM 667 N N . SER A 1 88 ? -19.698 -15.855 22.798 1.00 76.88 88 SER A N 1
ATOM 668 C CA . SER A 1 88 ? -20.380 -17.141 22.621 1.00 76.88 88 SER A CA 1
ATOM 669 C C . SER A 1 88 ? -20.732 -17.399 21.154 1.00 76.88 88 SER A C 1
ATOM 671 O O . SER A 1 88 ? -20.504 -18.501 20.660 1.00 76.88 88 SER A O 1
ATOM 673 N N . LYS A 1 89 ? -21.211 -16.383 20.421 1.00 76.88 89 LYS A N 1
ATOM 674 C CA . LYS A 1 89 ? -21.448 -16.474 18.968 1.00 76.88 89 LYS A CA 1
ATOM 675 C C . LYS A 1 89 ? -20.157 -16.696 18.184 1.00 76.88 89 LYS A C 1
ATOM 677 O O . LYS A 1 89 ? -20.144 -17.507 17.263 1.00 76.88 89 LYS A O 1
ATOM 682 N N . TYR A 1 90 ? -19.075 -16.010 18.549 1.00 76.44 90 TYR A N 1
ATOM 683 C CA . TYR A 1 90 ? -17.777 -16.185 17.902 1.00 76.44 90 TYR A CA 1
ATOM 684 C C . TYR A 1 90 ? -17.223 -17.599 18.120 1.00 76.44 90 TYR A C 1
ATOM 686 O O . TYR A 1 90 ? -16.886 -18.282 17.156 1.00 76.44 90 TYR A O 1
ATOM 694 N N . VAL A 1 91 ? -17.220 -18.086 19.363 1.00 81.38 91 VAL A N 1
ATOM 695 C CA . VAL A 1 91 ? -16.800 -19.455 19.697 1.00 81.38 91 VAL A CA 1
ATOM 696 C C . VAL A 1 91 ? -17.671 -20.485 18.974 1.00 81.38 91 VAL A C 1
ATOM 698 O O . VAL A 1 91 ? -17.130 -21.440 18.423 1.00 81.38 91 VAL A O 1
ATOM 701 N N . ALA A 1 92 ? -18.988 -20.264 18.896 1.00 76.38 92 ALA A N 1
ATOM 702 C CA . ALA A 1 92 ? -19.893 -21.110 18.120 1.00 76.38 92 ALA A CA 1
ATOM 703 C C . ALA A 1 92 ? -19.572 -21.095 16.614 1.00 76.38 92 ALA A C 1
ATOM 705 O O . ALA A 1 92 ? -19.608 -22.132 15.966 1.00 76.38 92 ALA A O 1
ATOM 706 N N . SER A 1 93 ? -19.211 -19.944 16.040 1.00 72.75 93 SER A N 1
ATOM 707 C CA . SER A 1 93 ? -18.823 -19.860 14.623 1.00 72.75 93 SER A CA 1
ATOM 708 C C . SER A 1 93 ? -17.499 -20.568 14.323 1.00 72.75 93 SER A C 1
ATOM 710 O O . SER A 1 93 ? -17.326 -21.120 13.240 1.00 72.75 93 SER A O 1
ATOM 712 N N . LEU A 1 94 ? -16.582 -20.605 15.295 1.00 71.00 94 LEU A N 1
ATOM 713 C CA . LEU A 1 94 ? -15.312 -21.318 15.181 1.00 71.00 94 LEU A CA 1
ATOM 714 C C . LEU A 1 94 ? -15.458 -22.830 15.374 1.00 71.00 94 LEU A C 1
ATOM 716 O O . LEU A 1 94 ? -14.637 -23.582 14.858 1.00 71.00 94 LEU A O 1
ATOM 720 N N . SER A 1 95 ? -16.477 -23.289 16.103 1.00 65.00 95 SER A N 1
ATOM 721 C CA . SER A 1 95 ? -16.769 -24.718 16.258 1.00 65.00 95 SER A CA 1
ATOM 722 C C . SER A 1 95 ? -17.584 -25.300 15.098 1.00 65.00 95 SER A C 1
ATOM 724 O O . SER A 1 95 ? -17.633 -26.519 14.947 1.00 65.00 95 SER A O 1
ATOM 726 N N . VAL A 1 96 ? -18.138 -24.458 14.219 1.00 58.19 96 VAL A N 1
ATOM 727 C CA . VAL A 1 96 ? -18.714 -24.855 12.923 1.00 58.19 96 VAL A CA 1
ATOM 728 C C . VAL A 1 96 ? -17.627 -24.787 11.842 1.00 58.19 96 VAL A C 1
ATOM 730 O O . VAL A 1 96 ? -17.711 -24.035 10.877 1.00 58.19 96 VAL A O 1
ATOM 733 N N . TRP A 1 97 ? -16.568 -25.581 11.991 1.00 47.62 97 TRP A N 1
ATOM 734 C CA . TRP A 1 97 ? -15.778 -25.986 10.827 1.00 47.62 97 TRP A CA 1
ATOM 735 C C . TRP A 1 97 ? -16.484 -27.186 10.191 1.00 47.62 97 TRP A C 1
ATOM 737 O O . TRP A 1 97 ? -16.656 -28.199 10.873 1.00 47.62 97 TRP A O 1
ATOM 747 N N . PRO A 1 98 ? -16.895 -27.141 8.911 1.00 47.81 98 PRO A N 1
ATOM 748 C CA . PRO A 1 98 ? -17.320 -28.355 8.240 1.00 47.81 98 PRO A CA 1
ATOM 749 C C . PRO A 1 98 ? -16.110 -29.288 8.172 1.00 47.81 98 PRO A C 1
ATOM 751 O O . PRO A 1 98 ? -15.086 -28.962 7.575 1.00 47.81 98 PRO A O 1
ATOM 754 N N . SER A 1 99 ? -16.230 -30.462 8.787 1.00 49.66 99 SER A N 1
ATOM 755 C CA . SER A 1 99 ? -15.240 -31.546 8.782 1.00 49.66 99 SER A CA 1
ATOM 756 C C . SER A 1 99 ? -15.031 -32.182 7.392 1.00 49.66 99 SER A C 1
ATOM 758 O O . SER A 1 99 ? -14.795 -33.379 7.286 1.00 49.66 99 SER A O 1
ATOM 760 N N . GLN A 1 100 ? -15.128 -31.418 6.303 1.00 50.72 100 GLN A N 1
ATOM 761 C CA . GLN A 1 100 ? -15.118 -31.925 4.927 1.00 50.72 100 GLN A CA 1
ATOM 762 C C . GLN A 1 100 ? -13.749 -31.876 4.236 1.00 50.72 100 GLN A C 1
ATOM 764 O O . GLN A 1 100 ? -13.685 -31.719 3.022 1.00 50.72 100 GLN A O 1
ATOM 769 N N . LEU A 1 101 ? -12.642 -32.051 4.960 1.00 47.00 101 LEU A N 1
ATOM 770 C CA . LEU A 1 101 ? -11.332 -32.253 4.324 1.00 47.00 101 LEU A CA 1
ATOM 771 C C . LEU A 1 101 ? -10.504 -33.342 5.006 1.00 47.00 101 LEU A C 1
ATOM 773 O O . LEU A 1 101 ? -9.313 -33.166 5.221 1.00 47.00 101 LEU A O 1
ATOM 777 N N . ILE A 1 102 ? -11.118 -34.484 5.320 1.00 49.50 102 ILE A N 1
ATOM 778 C CA . ILE A 1 102 ? -10.389 -35.758 5.360 1.00 49.50 102 ILE A CA 1
ATOM 779 C C . ILE A 1 102 ? -11.322 -36.830 4.792 1.00 49.50 102 ILE A C 1
ATOM 781 O O . ILE A 1 102 ? -12.171 -37.373 5.491 1.00 49.50 102 ILE A O 1
ATOM 785 N N . THR A 1 103 ? -11.183 -37.107 3.499 1.00 44.84 103 THR A N 1
ATOM 786 C CA . THR A 1 103 ? -11.528 -38.426 2.952 1.00 44.84 103 THR A CA 1
ATOM 787 C C . THR A 1 103 ? -10.212 -39.095 2.542 1.00 44.84 103 THR A C 1
ATOM 789 O O . THR A 1 103 ? -9.301 -38.366 2.144 1.00 44.84 103 THR A O 1
ATOM 792 N N . PRO A 1 104 ? -10.076 -40.413 2.781 1.00 52.56 104 PRO A N 1
ATOM 793 C CA . PRO A 1 104 ? -8.801 -41.135 2.766 1.00 52.56 104 PRO A CA 1
ATOM 794 C C . PRO A 1 104 ? -8.127 -41.194 1.394 1.00 52.56 104 PRO A C 1
ATOM 796 O O . PRO A 1 104 ? -8.850 -41.167 0.372 1.00 52.56 104 PRO A O 1
#

Organism: NCBI:txid2498619

Radius of gyration: 19.32 Å; chains: 1; bounding box: 42×54×40 Å

Foldseek 3Di:
DFDAFPPPRHTADPVDQQSFWKQQQVPRDTGGNVVLVVLQPDPQRADPVPPPPVPPDDGDGGHPVRIDGDPDDPPDDDPPPDPPVVVVVVVVVVVPDPPPPDDD

Secondary structure (DSSP, 8-state):
-PPBPTTT-PBP-SSSGGG-EEEETTT--EEEHHHHHHHHTSSS---TT-----TT-PPPPP-GGGEEE-----SPPPP-TTHHHHHHHHHHHHH-----S---

pLDDT: mean 78.06, std 15.13, range [44.84, 95.56]

Sequence (104 aa):
MHVNCPVCFQPTSQEAEGCRPVRIVTCNHVVCHDCFERLCAMAKPCCPFRCNIVVGRPAPRLRREDGEILEISLKPAEPLEDGVAALSKYVASLSVWPSQLITP